Protein AF-A0A1C3RK13-F1 (afdb_monomer_lite)

Organism: NCBI:txid1867952

Foldseek 3Di:
DPCPPALLNVLVVLCVVPNLVVSLVVLVVVLVPDPDPVSNVSSVSNNVNSVVPPPPPPPD

Radius of gyration: 12.23 Å; chains: 1; bounding box: 26×20×44 Å

Secondary structure (DSSP, 8-state):
------HHHHHHHHHHHH-HHHHHHHHHHHHHH---HHHHHHHHHHHHHHHHTS-S----

Sequence (60 aa):
MKMSVSPKEIAEHLIDEYGHSKAVEKYQYHLNRCHDQETTSVWQNIGTAIESMKPLEQCA

pLDDT: mean 81.51, std 15.12, range [35.97, 91.81]

Structure (mmCIF, N/CA/C/O backbone):
data_AF-A0A1C3RK13-F1
#
_entry.id   AF-A0A1C3RK13-F1
#
loop_
_atom_site.group_PDB
_atom_site.id
_atom_site.type_symbol
_atom_site.label_atom_id
_atom_site.label_alt_id
_atom_site.label_comp_id
_atom_site.label_asym_id
_atom_site.label_entity_id
_atom_site.label_seq_id
_atom_site.pdbx_PDB_ins_code
_atom_site.Cartn_x
_atom_site.Cartn_y
_atom_site.Cartn_z
_atom_site.occupancy
_atom_site.B_iso_or_equiv
_atom_site.auth_seq_id
_atom_site.auth_comp_id
_atom_site.auth_asym_id
_atom_site.auth_atom_id
_atom_site.pdbx_PDB_model_num
ATOM 1 N N . MET A 1 1 ? -13.638 2.693 -23.336 1.00 41.81 1 MET A N 1
ATOM 2 C CA . MET A 1 1 ? -13.452 3.547 -22.144 1.00 41.81 1 MET A CA 1
ATOM 3 C C . MET A 1 1 ? -12.219 3.042 -21.418 1.00 41.81 1 MET A C 1
ATOM 5 O O . MET A 1 1 ? -12.219 1.885 -21.025 1.00 41.81 1 MET A O 1
ATOM 9 N N . LYS A 1 2 ? -11.137 3.829 -21.335 1.00 48.59 2 LYS A N 1
ATOM 10 C CA . LYS A 1 2 ? -9.994 3.456 -20.490 1.00 48.59 2 LYS A CA 1
ATOM 11 C C . LYS A 1 2 ? -10.447 3.670 -19.048 1.00 48.59 2 LYS A C 1
ATOM 13 O O . LYS A 1 2 ? -10.606 4.814 -18.638 1.00 48.59 2 LYS A O 1
ATOM 18 N N . MET A 1 3 ? -10.759 2.588 -18.340 1.00 46.56 3 MET A N 1
ATOM 19 C CA . MET A 1 3 ? -10.986 2.641 -16.897 1.00 46.56 3 MET A CA 1
ATOM 20 C C . MET A 1 3 ? -9.621 2.859 -16.244 1.00 46.56 3 MET A C 1
ATOM 22 O O . MET A 1 3 ? -8.924 1.910 -15.901 1.00 46.56 3 MET 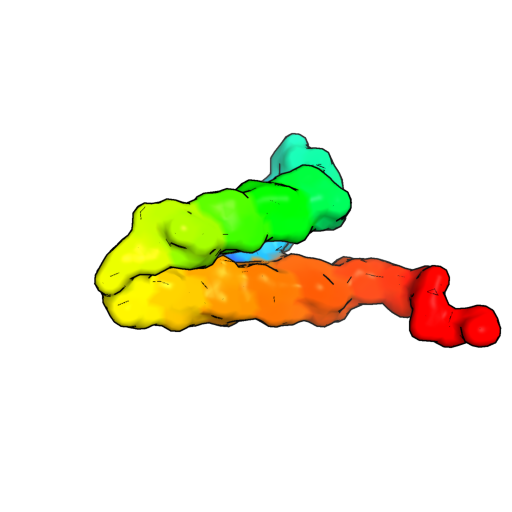A O 1
ATOM 26 N N . SER A 1 4 ? -9.181 4.114 -16.191 1.00 63.47 4 SER A N 1
ATOM 27 C CA . SER A 1 4 ? -8.006 4.490 -15.417 1.00 63.47 4 SER A CA 1
ATOM 28 C C . SER A 1 4 ? -8.445 4.535 -13.962 1.00 63.47 4 SER A C 1
ATOM 30 O O . SER A 1 4 ? -9.029 5.525 -13.533 1.00 63.47 4 SER A O 1
ATOM 32 N N . VAL A 1 5 ? -8.234 3.434 -13.243 1.00 73.50 5 VAL A N 1
ATOM 33 C CA . VAL A 1 5 ? -8.500 3.375 -11.805 1.00 73.50 5 VAL A CA 1
ATOM 34 C C . VAL A 1 5 ? -7.606 4.408 -11.127 1.00 73.50 5 VAL A C 1
ATOM 36 O O . VAL A 1 5 ? -6.387 4.413 -11.323 1.00 73.50 5 VAL A O 1
ATOM 39 N N . SER A 1 6 ? -8.211 5.317 -10.372 1.00 85.88 6 SER A N 1
ATOM 40 C CA . SER A 1 6 ? -7.473 6.372 -9.686 1.00 85.88 6 SER A CA 1
ATOM 41 C C . SER A 1 6 ? -6.747 5.801 -8.460 1.00 85.88 6 SER A C 1
ATOM 43 O O . SER A 1 6 ? -7.276 4.899 -7.809 1.00 85.88 6 SER A O 1
ATOM 45 N N . PRO A 1 7 ? -5.589 6.356 -8.049 1.00 84.81 7 PRO A N 1
ATOM 46 C CA . PRO A 1 7 ? -4.900 5.950 -6.815 1.00 84.81 7 PRO A CA 1
ATOM 47 C C . PRO A 1 7 ? -5.806 5.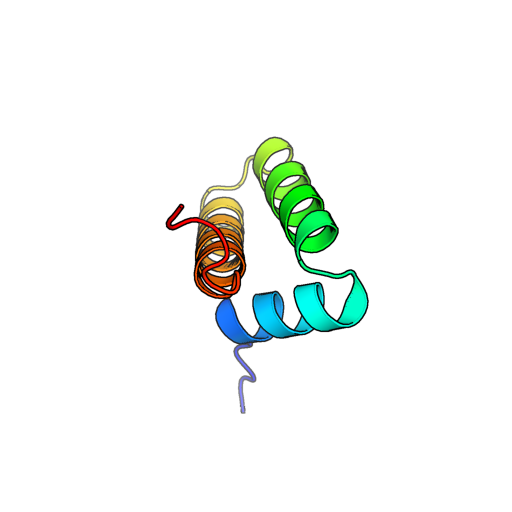955 -5.577 1.00 84.81 7 PRO A C 1
ATOM 49 O O . PRO A 1 7 ? -5.647 5.133 -4.679 1.00 84.81 7 PRO A O 1
ATOM 52 N N . LYS A 1 8 ? -6.795 6.857 -5.566 1.00 88.12 8 LYS A N 1
ATOM 53 C CA . LYS A 1 8 ? -7.828 6.947 -4.535 1.00 88.12 8 LYS A CA 1
ATOM 54 C C . LYS A 1 8 ? -8.750 5.722 -4.510 1.00 88.12 8 LYS A C 1
ATOM 56 O O . LYS A 1 8 ? -8.946 5.153 -3.449 1.00 88.12 8 LYS A O 1
ATOM 61 N N . GLU A 1 9 ? -9.249 5.280 -5.662 1.00 89.62 9 GLU A N 1
ATOM 62 C CA . GLU A 1 9 ? -10.120 4.098 -5.752 1.00 89.62 9 GLU A CA 1
ATOM 63 C C . GLU A 1 9 ? -9.370 2.828 -5.325 1.00 89.62 9 GLU A C 1
ATOM 65 O O . GLU A 1 9 ? -9.927 1.968 -4.648 1.00 89.62 9 GLU A O 1
ATOM 70 N N . ILE A 1 10 ? -8.077 2.738 -5.660 1.00 88.88 10 ILE A N 1
ATOM 71 C CA . ILE A 1 10 ? -7.207 1.645 -5.205 1.00 88.88 10 ILE A CA 1
ATOM 72 C C . ILE A 1 10 ? -7.025 1.701 -3.684 1.00 88.88 10 ILE A C 1
ATOM 74 O O . ILE A 1 10 ? -7.107 0.670 -3.024 1.00 88.88 10 ILE A O 1
ATOM 78 N N . ALA A 1 11 ? -6.796 2.888 -3.118 1.00 90.06 11 ALA A N 1
ATOM 79 C CA . ALA A 1 11 ? -6.694 3.075 -1.674 1.00 90.06 11 ALA A CA 1
ATOM 80 C C . ALA A 1 11 ? -7.987 2.676 -0.946 1.00 90.06 11 ALA A C 1
ATOM 82 O O . ALA A 1 11 ? -7.920 1.932 0.029 1.00 90.06 11 ALA A O 1
ATOM 83 N N . GLU A 1 12 ? -9.148 3.108 -1.446 1.00 90.50 12 GLU A N 1
ATOM 84 C CA . GLU A 1 12 ? -10.461 2.745 -0.898 1.00 90.50 12 GLU A CA 1
ATOM 85 C C . GLU A 1 12 ? -10.661 1.227 -0.926 1.00 90.50 12 GLU A C 1
ATOM 87 O O . GLU A 1 12 ? -11.009 0.636 0.092 1.00 90.50 12 GLU A O 1
ATOM 92 N N . HIS A 1 13 ? -10.342 0.580 -2.050 1.00 90.69 13 HIS A N 1
ATOM 93 C CA . HIS A 1 13 ? -10.455 -0.869 -2.175 1.00 90.69 13 HIS A CA 1
ATOM 94 C C . HIS A 1 13 ? -9.487 -1.628 -1.252 1.00 90.69 13 HIS A C 1
ATOM 96 O O . HIS A 1 13 ? -9.870 -2.615 -0.632 1.00 90.69 13 HIS A O 1
ATOM 102 N N . LEU A 1 14 ? -8.242 -1.159 -1.104 1.00 88.38 14 LEU A N 1
ATOM 103 C CA . LEU A 1 14 ? -7.266 -1.764 -0.191 1.00 88.38 14 LEU A CA 1
ATOM 104 C C . LEU A 1 14 ? -7.688 -1.633 1.277 1.00 88.38 14 LEU A C 1
ATOM 106 O O . LEU A 1 14 ? -7.461 -2.555 2.062 1.00 88.38 14 LEU A O 1
ATOM 110 N N . ILE A 1 15 ? -8.278 -0.499 1.656 1.00 90.19 15 ILE A N 1
ATOM 111 C CA . ILE A 1 15 ? -8.797 -0.284 3.009 1.00 90.19 15 ILE A CA 1
ATOM 112 C C . ILE A 1 15 ? -10.030 -1.159 3.254 1.00 90.19 15 ILE A C 1
ATOM 114 O O . ILE A 1 15 ? -10.123 -1.745 4.328 1.00 90.19 15 ILE A O 1
ATOM 118 N N . ASP A 1 16 ? -10.938 -1.272 2.286 1.00 90.75 16 ASP A N 1
ATOM 119 C CA . ASP A 1 16 ? -12.133 -2.119 2.385 1.00 90.75 16 ASP A CA 1
ATOM 120 C C . ASP A 1 16 ? -11.768 -3.611 2.504 1.00 90.75 16 ASP A C 1
ATOM 122 O O . ASP A 1 16 ? -12.269 -4.310 3.383 1.00 90.75 16 ASP A O 1
ATOM 126 N N . GLU A 1 17 ? -10.814 -4.084 1.694 1.00 91.38 17 GLU A N 1
ATOM 127 C CA . GLU A 1 17 ? -10.408 -5.495 1.659 1.00 91.38 17 GLU A CA 1
ATOM 128 C C . GLU A 1 17 ? -9.534 -5.907 2.859 1.00 91.38 17 GLU A C 1
ATOM 130 O O . GLU A 1 17 ? -9.689 -7.005 3.401 1.00 91.38 17 GLU A O 1
ATOM 135 N N . TYR A 1 18 ? -8.594 -5.056 3.289 1.00 88.62 18 TYR A N 1
ATOM 136 C CA . TYR A 1 18 ? -7.589 -5.426 4.299 1.00 88.62 18 TYR A CA 1
ATOM 137 C C . TYR A 1 18 ? -7.686 -4.655 5.618 1.00 88.62 18 TYR A C 1
ATOM 139 O O . TYR A 1 18 ? -7.074 -5.069 6.609 1.00 88.62 18 TYR A O 1
ATOM 147 N N . GLY A 1 19 ? -8.416 -3.546 5.651 1.00 88.62 19 GLY A N 1
ATOM 148 C CA . GLY A 1 19 ? -8.360 -2.569 6.731 1.00 88.62 19 GLY A CA 1
ATOM 149 C C . GLY A 1 19 ? -7.178 -1.605 6.595 1.00 88.62 19 GLY A C 1
ATOM 150 O O . GLY A 1 19 ? -6.143 -1.909 5.994 1.00 88.62 19 GLY A O 1
ATOM 151 N N . HIS A 1 20 ? -7.324 -0.427 7.207 1.00 87.75 20 HIS A N 1
ATOM 152 C CA . HIS A 1 20 ? -6.388 0.697 7.078 1.00 87.75 20 HIS A CA 1
ATOM 153 C C . HIS A 1 20 ? -4.933 0.328 7.403 1.00 87.75 20 HIS A C 1
ATOM 155 O O . HIS A 1 20 ? -4.048 0.529 6.575 1.00 87.75 20 HIS A O 1
ATOM 161 N N . SER A 1 21 ? -4.684 -0.305 8.554 1.00 88.06 21 SER A N 1
ATOM 162 C CA . SER A 1 21 ? -3.328 -0.683 8.982 1.00 88.06 21 SER A CA 1
ATOM 163 C C . SER A 1 21 ? -2.625 -1.620 7.996 1.00 88.06 21 SER A C 1
ATOM 165 O O . SER A 1 21 ? -1.463 -1.401 7.666 1.00 88.06 21 SER A O 1
ATOM 167 N N . LYS A 1 22 ? -3.331 -2.624 7.461 1.00 89.62 22 LYS A N 1
ATOM 168 C CA . LYS A 1 22 ? -2.751 -3.558 6.484 1.00 89.62 22 LYS A CA 1
ATOM 169 C C . LYS A 1 22 ? -2.578 -2.930 5.104 1.00 89.62 22 LYS A C 1
ATOM 171 O O . LYS A 1 22 ? -1.641 -3.284 4.389 1.00 89.62 22 LYS A O 1
ATOM 176 N N . ALA A 1 23 ? -3.464 -2.011 4.717 1.00 89.69 23 ALA A N 1
ATOM 177 C CA . ALA A 1 23 ? -3.309 -1.234 3.491 1.00 89.69 23 ALA A CA 1
ATOM 178 C C . ALA A 1 23 ? -2.022 -0.391 3.545 1.00 89.69 23 ALA A C 1
ATOM 180 O O . ALA A 1 23 ? -1.277 -0.354 2.562 1.00 89.69 23 ALA A O 1
ATOM 181 N N . VAL A 1 24 ? -1.716 0.192 4.716 1.00 90.06 24 VAL A N 1
ATOM 182 C CA . VAL A 1 24 ? -0.457 0.910 4.970 1.00 90.06 24 VAL A CA 1
ATOM 183 C C . VAL A 1 24 ? 0.759 0.000 4.796 1.00 90.06 24 VAL A C 1
ATOM 185 O O . VAL A 1 24 ? 1.652 0.299 4.004 1.00 90.06 24 VAL A O 1
ATOM 188 N N . GLU A 1 25 ? 0.767 -1.152 5.467 1.00 90.75 25 GLU A N 1
ATOM 189 C CA . GLU A 1 25 ? 1.871 -2.114 5.361 1.00 90.75 25 GLU A CA 1
ATOM 190 C C . GLU A 1 25 ? 2.100 -2.580 3.915 1.00 90.75 25 GLU A C 1
ATOM 192 O O . GLU A 1 25 ? 3.242 -2.691 3.464 1.00 90.75 25 GLU A O 1
ATOM 197 N N . LYS A 1 26 ? 1.022 -2.811 3.152 1.00 87.19 26 LYS A N 1
ATOM 198 C CA . LYS A 1 26 ? 1.112 -3.241 1.752 1.00 87.19 26 LYS A CA 1
ATOM 199 C C . LYS A 1 26 ? 1.749 -2.187 0.853 1.00 87.19 26 LYS A C 1
ATOM 201 O O . LYS A 1 26 ? 2.682 -2.533 0.127 1.00 87.19 26 LYS A O 1
ATOM 206 N N . TYR A 1 27 ? 1.288 -0.931 0.869 1.00 88.19 27 TYR A N 1
ATOM 207 C CA . TYR A 1 27 ? 1.874 0.074 -0.029 1.00 88.19 27 TYR A CA 1
ATOM 208 C C . TYR A 1 27 ? 3.341 0.345 0.334 1.00 88.19 27 TYR A C 1
ATOM 210 O O . TYR A 1 27 ? 4.172 0.466 -0.563 1.00 88.19 27 TYR A O 1
ATOM 218 N N . GLN A 1 28 ? 3.688 0.359 1.627 1.00 89.88 28 GLN A N 1
ATOM 219 C CA . GLN A 1 28 ? 5.071 0.529 2.081 1.00 89.88 28 GLN A CA 1
ATOM 220 C C . GLN A 1 28 ? 5.965 -0.633 1.642 1.00 89.88 28 GLN A C 1
ATOM 222 O O . GLN A 1 28 ? 7.078 -0.418 1.157 1.00 89.88 28 GLN A O 1
ATOM 227 N N . TYR A 1 29 ? 5.466 -1.866 1.749 1.00 90.62 29 TYR A N 1
ATOM 228 C CA . TYR A 1 29 ? 6.164 -3.045 1.250 1.00 90.62 29 TYR A CA 1
ATOM 229 C C . TYR A 1 29 ? 6.410 -2.966 -0.262 1.00 90.62 29 TYR A C 1
ATOM 231 O O . TYR A 1 29 ? 7.514 -3.260 -0.726 1.00 90.62 29 TYR A O 1
ATOM 239 N N . HIS A 1 30 ? 5.407 -2.541 -1.035 1.00 87.94 30 HIS A N 1
ATOM 240 C CA . HIS A 1 30 ? 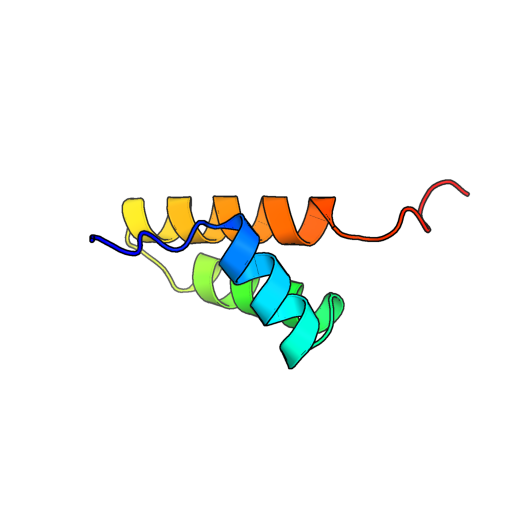5.544 -2.371 -2.479 1.00 87.94 30 HIS A CA 1
ATOM 241 C C . HIS A 1 30 ? 6.504 -1.235 -2.845 1.00 87.94 30 HIS A C 1
ATOM 243 O O . HIS A 1 30 ? 7.341 -1.444 -3.719 1.00 87.94 30 HIS A O 1
ATOM 249 N N . LEU A 1 31 ? 6.464 -0.096 -2.146 1.00 87.19 31 LEU 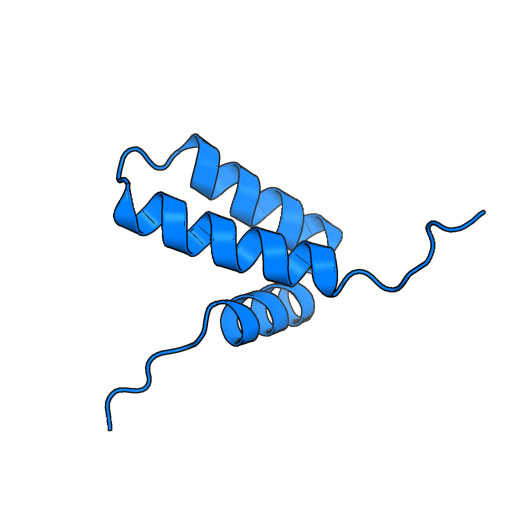A N 1
ATOM 250 C CA . LEU A 1 31 ? 7.417 1.004 -2.329 1.00 87.19 31 LEU A CA 1
ATOM 251 C C . LEU A 1 31 ? 8.859 0.560 -2.090 1.00 87.19 31 LEU A C 1
ATOM 253 O O . LEU A 1 31 ? 9.727 0.842 -2.905 1.00 87.19 31 LEU A O 1
ATOM 257 N N . ASN A 1 32 ? 9.113 -0.179 -1.010 1.00 87.38 32 ASN A N 1
ATOM 258 C CA . ASN A 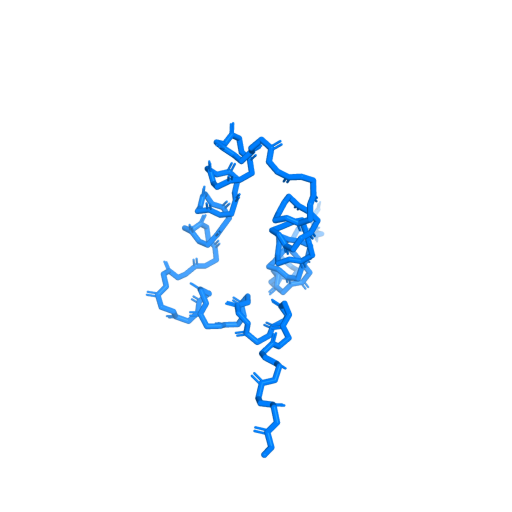1 32 ? 10.465 -0.615 -0.663 1.00 87.38 32 ASN A CA 1
ATOM 259 C C . ASN A 1 32 ? 11.047 -1.641 -1.654 1.00 87.38 32 ASN A C 1
ATOM 261 O O . ASN A 1 32 ? 12.260 -1.811 -1.745 1.00 87.38 32 ASN A O 1
ATOM 265 N N . ARG A 1 33 ? 10.188 -2.359 -2.387 1.00 86.81 33 ARG A N 1
ATOM 266 C CA . ARG A 1 33 ? 10.598 -3.365 -3.381 1.00 86.81 33 ARG A CA 1
ATOM 267 C C . ARG A 1 33 ? 10.546 -2.856 -4.815 1.00 86.81 33 ARG A C 1
ATOM 269 O O . ARG A 1 33 ? 10.962 -3.576 -5.723 1.00 86.81 33 ARG A O 1
ATOM 276 N N . CYS A 1 34 ? 9.997 -1.667 -5.034 1.00 84.25 34 CYS A N 1
ATOM 277 C CA . CYS A 1 34 ? 9.886 -1.096 -6.358 1.00 84.25 34 CYS A CA 1
ATOM 278 C C . CYS A 1 34 ? 11.138 -0.280 -6.679 1.00 84.25 34 CYS A C 1
ATOM 280 O O . CYS A 1 34 ? 11.496 0.642 -5.956 1.00 84.25 34 CYS A O 1
ATOM 282 N N . HIS A 1 35 ? 11.799 -0.623 -7.782 1.00 78.38 35 HIS A N 1
ATOM 283 C CA . HIS A 1 35 ? 12.942 0.129 -8.310 1.00 78.38 35 HIS A CA 1
ATOM 284 C C . HIS A 1 35 ? 12.560 0.990 -9.522 1.00 78.38 35 HIS A C 1
ATOM 286 O O . HIS A 1 35 ? 13.398 1.708 -10.059 1.00 78.38 35 HIS A O 1
ATOM 292 N N . ASP A 1 36 ? 11.300 0.905 -9.954 1.00 89.88 36 ASP A N 1
ATOM 293 C CA . ASP A 1 36 ? 10.757 1.673 -11.065 1.00 89.88 36 ASP A CA 1
ATOM 294 C C . ASP A 1 36 ? 10.149 2.984 -10.553 1.00 89.88 36 ASP A C 1
ATOM 296 O O . ASP A 1 36 ? 9.347 2.994 -9.614 1.00 89.88 36 ASP A O 1
ATOM 300 N N . GLN A 1 37 ? 10.547 4.104 -11.155 1.00 82.56 37 GLN A N 1
ATOM 301 C CA . GLN A 1 37 ? 10.159 5.435 -10.692 1.00 82.56 37 GLN A CA 1
ATOM 302 C C . GLN A 1 37 ? 8.666 5.718 -10.923 1.00 82.56 37 GLN A C 1
ATOM 304 O O . GLN A 1 37 ? 8.021 6.323 -10.064 1.00 82.56 37 GLN A O 1
ATOM 309 N N . GLU A 1 38 ? 8.102 5.265 -12.045 1.00 85.12 38 GLU A N 1
ATOM 310 C CA . GLU A 1 38 ? 6.684 5.475 -12.364 1.00 85.12 38 GLU A CA 1
ATOM 311 C C . GLU A 1 38 ? 5.795 4.700 -11.388 1.00 85.12 38 GLU A C 1
ATOM 313 O O . GLU A 1 38 ? 4.882 5.253 -10.773 1.00 85.12 38 GLU A O 1
ATOM 318 N N . THR A 1 39 ? 6.131 3.435 -11.159 1.00 85.06 39 THR A N 1
ATOM 319 C CA . THR A 1 39 ? 5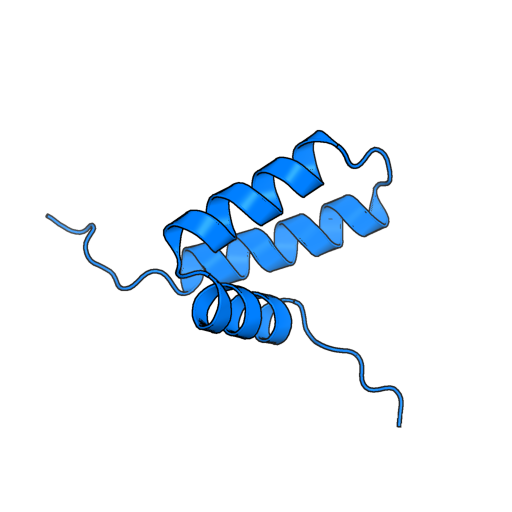.429 2.555 -10.227 1.00 85.06 39 THR A CA 1
ATOM 320 C C . THR A 1 39 ? 5.570 3.046 -8.785 1.00 85.06 39 THR A C 1
ATOM 322 O O . THR A 1 39 ? 4.596 3.038 -8.031 1.00 85.06 39 THR A O 1
ATOM 325 N N . THR A 1 40 ? 6.747 3.551 -8.402 1.00 88.38 40 THR A N 1
ATOM 326 C CA . THR A 1 40 ? 6.963 4.195 -7.096 1.00 88.38 40 THR A CA 1
ATOM 327 C C . THR A 1 40 ? 6.037 5.394 -6.915 1.00 88.38 40 THR A C 1
ATOM 329 O O . THR A 1 40 ? 5.380 5.505 -5.882 1.00 88.38 40 THR A O 1
ATOM 332 N N . SER A 1 41 ? 5.919 6.262 -7.925 1.00 89.00 41 SER A N 1
ATOM 333 C CA . SER A 1 41 ? 5.025 7.424 -7.867 1.00 89.00 41 SER A CA 1
ATOM 334 C C . SER A 1 41 ? 3.556 7.015 -7.713 1.00 89.00 41 SER A C 1
ATOM 336 O O . SER A 1 41 ? 2.828 7.607 -6.916 1.00 89.00 41 SER A O 1
ATOM 338 N N . VAL A 1 42 ? 3.120 5.950 -8.395 1.00 89.06 42 VAL A N 1
ATOM 339 C CA . VAL A 1 42 ? 1.764 5.401 -8.234 1.00 89.06 42 VAL A CA 1
ATOM 340 C C . VAL A 1 42 ? 1.527 4.916 -6.801 1.00 89.06 42 VAL A C 1
ATOM 342 O O . VAL A 1 42 ? 0.535 5.307 -6.187 1.00 89.06 42 VAL A O 1
ATOM 345 N N . TRP A 1 43 ? 2.441 4.125 -6.233 1.00 90.19 43 TRP A N 1
ATOM 346 C CA . TRP A 1 43 ? 2.313 3.643 -4.853 1.00 90.19 43 TRP A CA 1
ATOM 347 C C . TRP A 1 43 ? 2.401 4.757 -3.812 1.00 90.19 43 TRP A C 1
ATOM 349 O O . TRP A 1 43 ? 1.719 4.675 -2.793 1.00 90.19 43 TRP A O 1
ATOM 359 N N . GLN A 1 44 ? 3.178 5.812 -4.066 1.00 90.00 44 GLN A N 1
ATOM 360 C CA . GLN A 1 44 ? 3.193 7.002 -3.215 1.00 90.00 44 GLN A CA 1
ATOM 361 C C . GLN A 1 44 ? 1.829 7.693 -3.217 1.00 90.00 44 GLN A C 1
ATOM 363 O O . GLN A 1 44 ? 1.294 7.971 -2.149 1.00 90.00 44 GLN A O 1
ATOM 368 N N . ASN A 1 45 ? 1.221 7.886 -4.392 1.00 91.81 45 ASN A N 1
ATOM 369 C CA . ASN A 1 45 ? -0.113 8.481 -4.499 1.00 91.81 45 ASN A CA 1
ATOM 370 C C . ASN A 1 45 ? -1.187 7.628 -3.796 1.00 91.81 45 ASN A C 1
ATOM 372 O O . ASN A 1 45 ? -2.083 8.176 -3.154 1.00 91.81 45 ASN A O 1
ATOM 376 N N . ILE A 1 46 ? -1.088 6.295 -3.885 1.00 90.69 46 ILE A N 1
ATOM 377 C CA . ILE A 1 46 ? -1.963 5.362 -3.155 1.00 90.69 46 ILE A CA 1
ATOM 378 C C . ILE A 1 46 ? -1.737 5.497 -1.643 1.00 90.69 46 ILE A C 1
ATOM 380 O O . ILE A 1 46 ? -2.702 5.628 -0.898 1.00 90.69 46 ILE A O 1
ATOM 384 N N . GLY A 1 47 ? -0.482 5.520 -1.186 1.00 90.62 47 GLY A N 1
ATOM 385 C CA . GLY A 1 47 ? -0.129 5.680 0.227 1.00 90.62 47 GLY A CA 1
ATOM 386 C C . GLY A 1 47 ? -0.666 6.980 0.822 1.00 90.62 47 GLY A C 1
ATOM 387 O O . GLY A 1 47 ? -1.353 6.949 1.838 1.00 90.62 47 GLY A O 1
ATOM 388 N N . THR A 1 48 ? -0.470 8.109 0.135 1.00 91.00 48 THR A N 1
ATOM 389 C CA . THR A 1 48 ? -1.026 9.406 0.548 1.00 91.00 48 THR A CA 1
ATOM 390 C C . THR A 1 48 ? -2.552 9.375 0.633 1.00 91.00 48 THR A C 1
ATOM 392 O O . THR A 1 48 ? -3.125 9.942 1.565 1.00 91.00 48 THR A O 1
ATOM 395 N N . ALA A 1 49 ? -3.227 8.703 -0.305 1.00 91.06 49 ALA A N 1
ATOM 396 C CA . ALA A 1 49 ? -4.676 8.541 -0.258 1.00 91.06 49 ALA A CA 1
ATOM 397 C C . ALA A 1 49 ? -5.114 7.678 0.938 1.00 91.06 49 ALA A C 1
ATOM 399 O O . ALA A 1 49 ? -6.034 8.077 1.648 1.00 91.06 49 ALA A O 1
ATOM 400 N N . ILE A 1 50 ? -4.422 6.564 1.213 1.00 89.75 50 ILE A N 1
ATOM 401 C CA . ILE A 1 50 ? -4.683 5.715 2.384 1.00 89.75 50 ILE A CA 1
ATOM 402 C C . ILE A 1 50 ? -4.515 6.527 3.672 1.00 89.75 50 ILE A C 1
ATOM 404 O O . ILE A 1 50 ? -5.412 6.548 4.512 1.00 89.75 50 ILE A O 1
ATOM 408 N N . GLU A 1 51 ? -3.399 7.238 3.830 1.00 88.38 51 GLU A N 1
ATOM 409 C CA . GLU A 1 51 ? -3.121 8.051 5.019 1.00 88.38 51 GLU A CA 1
ATOM 410 C C . GLU A 1 51 ? -4.148 9.177 5.207 1.00 88.38 51 GLU A C 1
ATOM 412 O O . GLU A 1 51 ? -4.619 9.391 6.322 1.00 88.38 51 GLU A O 1
ATOM 417 N N . SER A 1 52 ? -4.572 9.830 4.120 1.00 87.50 52 SER A N 1
ATOM 418 C CA . SER A 1 52 ? -5.604 10.882 4.153 1.00 87.50 52 SER A CA 1
ATOM 419 C C . SER A 1 52 ? -6.999 10.355 4.506 1.00 87.50 52 SER A C 1
ATOM 421 O O . SER A 1 52 ? -7.838 11.111 4.987 1.00 87.50 52 SER A O 1
ATOM 423 N N . MET A 1 53 ? -7.264 9.070 4.254 1.00 83.62 53 MET A N 1
ATOM 424 C CA . MET A 1 53 ? -8.520 8.396 4.606 1.00 83.62 53 MET A CA 1
ATOM 425 C C . MET A 1 53 ? -8.533 7.869 6.040 1.00 83.62 53 MET A C 1
ATOM 427 O O . MET A 1 53 ? -9.554 7.335 6.476 1.00 83.62 53 MET A O 1
ATOM 431 N N . LYS A 1 54 ? -7.429 7.999 6.788 1.00 78.00 54 LYS A N 1
ATOM 432 C CA . LYS A 1 54 ? -7.425 7.649 8.204 1.00 78.00 54 LYS A CA 1
ATOM 433 C C . LYS A 1 54 ? -8.456 8.540 8.911 1.00 78.00 54 LYS A C 1
ATOM 435 O O . LYS A 1 54 ? -8.323 9.765 8.842 1.00 78.00 54 LYS A O 1
ATOM 440 N N . PRO A 1 55 ? -9.473 7.978 9.588 1.00 62.06 55 PRO A N 1
ATOM 441 C CA . PRO A 1 55 ? -10.328 8.789 10.437 1.00 62.06 55 PRO A CA 1
ATOM 442 C C . PRO A 1 55 ? -9.425 9.499 11.450 1.00 62.06 55 PRO A C 1
ATOM 444 O O . PRO A 1 55 ? -8.523 8.884 12.021 1.00 62.06 55 PRO A O 1
ATOM 447 N N . LEU A 1 56 ? -9.616 10.811 11.591 1.00 55.12 56 LEU A N 1
ATOM 448 C CA . LEU A 1 56 ? -8.918 11.695 12.526 1.00 55.12 56 LEU A CA 1
ATOM 449 C C . LEU A 1 56 ? -9.143 11.234 13.984 1.00 55.12 56 LEU A C 1
ATOM 451 O O . LEU A 1 56 ? -9.859 11.864 14.748 1.00 55.12 56 LEU A O 1
ATOM 455 N N . GLU A 1 57 ? -8.514 10.136 14.393 1.00 52.56 57 GLU A N 1
ATOM 456 C CA . GLU A 1 57 ? -8.338 9.727 15.793 1.00 52.56 57 GLU A CA 1
ATOM 457 C C . GLU A 1 57 ? -6.906 10.023 16.268 1.00 52.56 57 GLU A C 1
ATOM 459 O O . GLU A 1 57 ? -6.361 9.359 17.144 1.00 52.56 57 GLU A O 1
ATOM 464 N N . GLN A 1 58 ? -6.261 11.035 15.679 1.00 51.28 58 GLN A N 1
ATOM 465 C CA . GLN A 1 58 ? -5.015 11.614 16.187 1.00 51.28 58 GLN A CA 1
ATOM 466 C C . GLN A 1 58 ? -5.073 13.144 16.141 1.00 51.28 58 GLN A C 1
ATOM 468 O O . GLN A 1 58 ? -4.274 13.801 15.485 1.00 51.28 58 GLN A O 1
ATOM 473 N N . CYS A 1 59 ? -6.031 13.697 16.877 1.00 37.72 59 CYS A N 1
ATOM 474 C CA . CYS A 1 59 ? -5.862 14.968 17.575 1.00 37.72 59 CYS A CA 1
ATOM 475 C C . CYS A 1 59 ? -6.324 14.737 19.020 1.00 37.72 59 CYS A C 1
ATOM 477 O O . CYS A 1 59 ? -7.490 14.952 19.339 1.00 37.72 59 CYS A O 1
ATOM 479 N N . ALA A 1 60 ? -5.416 14.227 19.852 1.00 35.97 60 ALA A N 1
ATOM 480 C CA . ALA A 1 60 ? -5.509 14.248 21.308 1.00 35.97 60 ALA A CA 1
ATOM 481 C C . ALA A 1 60 ? -4.309 15.036 21.837 1.00 35.97 60 ALA A C 1
ATOM 483 O O . ALA A 1 60 ? -3.216 14.869 21.244 1.00 35.97 60 ALA A O 1
#